Protein AF-A0A845ZAC5-F1 (afdb_monomer)

Solvent-accessible surface area (backbone atoms only — not comparable to full-atom values): 4431 Å² total; per-residue (Å²): 110,68,67,59,52,49,47,70,78,39,49,61,45,81,41,79,37,42,62,83,42,78,70,36,32,14,51,58,95,84,41,81,36,35,54,56,47,54,49,53,53,53,53,25,60,75,72,74,33,42,75,45,76,41,82,48,86,50,65,65,57,54,59,64,67,57,72,72,82,84,82,87,131

Sequence (73 aa):
PEEAAFLEEHPVIRASSVNDFPPFDFRRSGEPVGFSIDYLNLLARKIGVRVSFAPVASSIMLISRTHIPHFNL

Mean predicted aligned error: 8.62 Å

Secondary structure (DSSP, 8-state):
-HHHHHHHH-SEEEEEE-SEETTTEEEETTEEESHHHHHHHHHHHHHT-EEEEEEP--HHHHHHHS-------

Structure (mmCIF, N/CA/C/O backbone):
data_AF-A0A845ZAC5-F1
#
_entry.id   AF-A0A845ZAC5-F1
#
loop_
_atom_site.group_PDB
_atom_site.id
_atom_site.type_symbol
_atom_site.label_atom_id
_atom_site.label_alt_id
_atom_site.label_comp_id
_atom_site.label_asym_id
_atom_site.label_entity_id
_atom_site.label_seq_id
_atom_site.pdbx_PDB_ins_code
_atom_site.Cartn_x
_atom_site.Cartn_y
_atom_site.Cartn_z
_atom_site.occupancy
_atom_site.B_iso_or_equiv
_atom_site.auth_seq_id
_atom_site.auth_comp_id
_atom_site.auth_asym_id
_atom_site.auth_atom_id
_atom_site.pdbx_PDB_model_num
ATOM 1 N N . PRO A 1 1 ? -8.905 3.350 21.214 1.00 83.25 1 PRO A N 1
ATOM 2 C CA . PRO A 1 1 ? -10.155 3.955 20.673 1.00 83.25 1 PRO A CA 1
ATOM 3 C C . PRO A 1 1 ? -9.875 5.000 19.596 1.00 83.25 1 PRO A C 1
ATOM 5 O O . PRO A 1 1 ? -10.533 4.986 18.565 1.00 83.25 1 PRO A O 1
ATOM 8 N N . GLU A 1 2 ? -8.877 5.856 19.830 1.00 95.81 2 GLU A N 1
ATOM 9 C CA . GLU A 1 2 ? -8.387 6.848 18.868 1.00 95.81 2 GLU A CA 1
ATOM 10 C C . GLU A 1 2 ? -7.936 6.207 17.547 1.00 95.81 2 GLU A C 1
ATOM 12 O O . GLU A 1 2 ? -8.320 6.670 16.478 1.00 95.81 2 GLU A O 1
ATOM 17 N N . GLU A 1 3 ? -7.224 5.078 17.599 1.00 95.44 3 GLU A N 1
ATOM 18 C CA . GLU A 1 3 ? -6.748 4.405 16.386 1.00 95.44 3 GLU A CA 1
ATOM 19 C C . GLU A 1 3 ? -7.892 3.796 15.567 1.00 95.44 3 GLU A C 1
ATOM 21 O O . GLU A 1 3 ? -7.833 3.781 14.343 1.00 95.44 3 GLU A O 1
ATOM 26 N N . ALA A 1 4 ? -8.949 3.308 16.224 1.00 94.94 4 ALA A N 1
ATOM 27 C CA . ALA A 1 4 ? -10.123 2.780 15.530 1.00 94.94 4 ALA A CA 1
ATOM 28 C C . ALA A 1 4 ? -10.881 3.897 14.798 1.00 94.94 4 ALA A C 1
ATOM 30 O O . ALA A 1 4 ? -11.205 3.738 13.625 1.00 94.94 4 ALA A O 1
ATOM 31 N N . ALA A 1 5 ? -11.074 5.047 15.456 1.00 96.94 5 ALA A N 1
ATOM 32 C CA . ALA A 1 5 ? -11.666 6.229 14.832 1.00 96.94 5 ALA A CA 1
ATOM 33 C C . ALA A 1 5 ? -10.817 6.725 13.648 1.00 96.94 5 ALA A C 1
ATOM 35 O O . ALA A 1 5 ? -11.351 7.003 12.579 1.00 96.94 5 ALA A O 1
ATOM 36 N N . PHE A 1 6 ? -9.488 6.729 13.791 1.00 96.69 6 PHE A N 1
ATOM 37 C CA . PHE A 1 6 ? -8.580 7.060 12.692 1.00 96.69 6 PHE A CA 1
ATOM 38 C C . PHE A 1 6 ? -8.786 6.142 11.477 1.00 96.69 6 PHE A C 1
ATOM 40 O O . PHE A 1 6 ? -8.831 6.612 10.343 1.00 96.69 6 PHE A O 1
ATOM 47 N N . LEU A 1 7 ? -8.933 4.830 11.684 1.00 96.50 7 LEU A N 1
ATOM 48 C CA . LEU A 1 7 ? -9.165 3.893 10.580 1.00 96.50 7 LEU A CA 1
ATOM 49 C C . LEU A 1 7 ? -10.536 4.095 9.912 1.00 96.50 7 LEU A C 1
ATOM 51 O O . LEU A 1 7 ? -10.637 3.937 8.694 1.00 96.50 7 LEU A O 1
ATOM 55 N N . GLU A 1 8 ? -11.566 4.470 10.674 1.00 95.88 8 GLU A N 1
ATOM 56 C CA . GLU A 1 8 ? -12.892 4.806 10.137 1.00 95.88 8 GLU A CA 1
ATOM 57 C C . GLU A 1 8 ? -12.865 6.093 9.295 1.00 95.88 8 GLU A C 1
ATOM 59 O O . GLU A 1 8 ? -13.456 6.139 8.213 1.00 95.88 8 GLU A O 1
ATOM 64 N N . GLU A 1 9 ? -12.129 7.113 9.743 1.00 97.44 9 GLU A N 1
ATOM 65 C CA . GLU A 1 9 ? -11.952 8.381 9.022 1.00 97.44 9 GLU A CA 1
ATOM 66 C C . GLU A 1 9 ? -11.019 8.249 7.803 1.00 97.44 9 GLU A C 1
ATOM 68 O O . GLU A 1 9 ? -11.130 9.010 6.834 1.00 97.44 9 GLU A O 1
ATOM 73 N N . HIS A 1 10 ? -10.128 7.252 7.805 1.00 96.88 10 HIS A N 1
ATOM 74 C CA . HIS A 1 10 ? -9.132 7.020 6.759 1.00 96.88 10 HIS A CA 1
ATOM 75 C C . HIS A 1 10 ? -9.245 5.621 6.131 1.00 96.88 10 HIS A C 1
ATOM 77 O O . HIS A 1 10 ? -8.317 4.809 6.219 1.00 96.88 10 HIS A O 1
ATOM 83 N N . PRO A 1 11 ? -10.319 5.345 5.364 1.00 96.81 11 PRO A N 1
ATOM 84 C CA . PRO A 1 11 ? -10.511 4.050 4.705 1.00 96.81 11 PRO A CA 1
ATOM 85 C C . PRO A 1 11 ? -9.466 3.764 3.610 1.00 96.81 11 PRO A C 1
ATOM 87 O O . PRO A 1 11 ? -9.383 2.643 3.098 1.00 96.81 11 PRO A O 1
ATOM 90 N N . VAL A 1 12 ? -8.685 4.778 3.217 1.00 97.94 12 VAL A N 1
ATOM 91 C CA . VAL A 1 12 ? -7.552 4.662 2.297 1.00 97.94 12 VAL A CA 1
ATOM 92 C C . VAL A 1 12 ? -6.326 5.321 2.918 1.00 97.94 12 VAL A C 1
ATOM 94 O O . VAL A 1 12 ? -6.269 6.543 3.046 1.00 97.94 12 VAL A O 1
ATOM 97 N N . ILE A 1 13 ? -5.316 4.516 3.233 1.00 96.56 13 ILE A N 1
ATOM 98 C CA . ILE A 1 13 ? -4.021 4.986 3.719 1.00 96.56 13 ILE A CA 1
ATOM 99 C C . ILE A 1 13 ? -3.080 5.147 2.527 1.00 96.56 13 ILE A C 1
ATOM 101 O O . ILE A 1 13 ? -2.911 4.238 1.711 1.00 96.56 13 ILE A O 1
ATOM 105 N N . ARG A 1 14 ? -2.451 6.316 2.412 1.00 95.12 14 ARG A N 1
ATOM 106 C CA . ARG A 1 14 ? -1.468 6.584 1.362 1.00 95.12 14 ARG A CA 1
ATOM 107 C C . ARG A 1 14 ? -0.081 6.160 1.836 1.00 95.12 14 ARG A C 1
ATOM 109 O O . ARG A 1 14 ? 0.424 6.702 2.812 1.00 95.12 14 ARG A O 1
ATOM 116 N N . ALA A 1 15 ? 0.535 5.227 1.120 1.00 93.75 15 ALA A N 1
ATOM 117 C CA . ALA A 1 15 ? 1.892 4.762 1.379 1.00 93.75 15 ALA A CA 1
ATOM 118 C C . ALA A 1 15 ? 2.833 5.182 0.247 1.00 93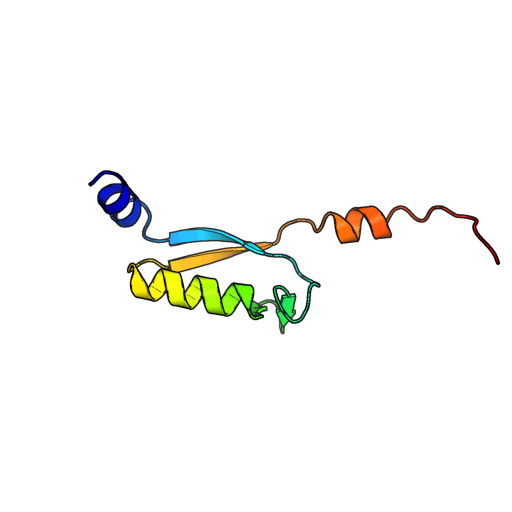.75 15 ALA A C 1
ATOM 120 O O . ALA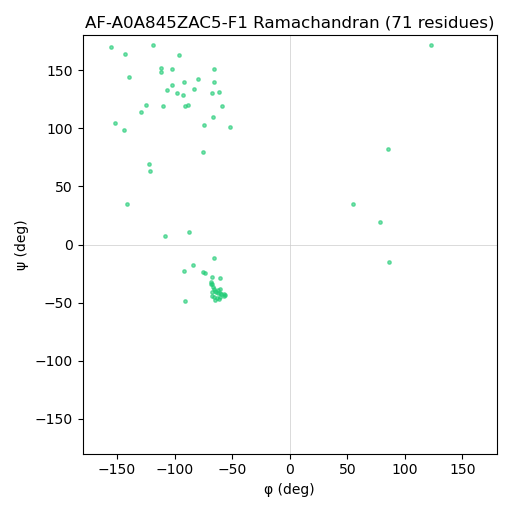 A 1 15 ? 2.437 5.270 -0.914 1.00 93.75 15 ALA A O 1
ATOM 121 N N . SER A 1 16 ? 4.089 5.430 0.589 1.00 91.50 16 SER A N 1
ATOM 122 C CA . SER A 1 16 ? 5.161 5.666 -0.376 1.00 91.50 16 SER A CA 1
ATOM 123 C C . SER A 1 16 ? 5.665 4.343 -0.955 1.00 91.50 16 SER A C 1
ATOM 125 O O . SER A 1 16 ? 5.767 3.367 -0.218 1.00 91.50 16 SER A O 1
ATOM 127 N N . SER A 1 17 ? 5.995 4.318 -2.247 1.00 90.31 17 SER A N 1
ATOM 128 C CA . SER A 1 17 ? 6.599 3.165 -2.932 1.00 90.31 17 SER A CA 1
ATOM 129 C C . SER A 1 17 ? 7.687 3.619 -3.911 1.00 90.31 17 SER A C 1
ATOM 131 O O . SER A 1 17 ? 7.566 4.687 -4.523 1.00 90.31 17 SER A O 1
ATOM 133 N N . VAL A 1 18 ? 8.757 2.836 -4.045 1.00 87.75 18 VAL A N 1
ATOM 134 C CA . VAL A 1 18 ? 9.854 3.069 -5.000 1.00 87.75 18 VAL A CA 1
ATOM 135 C C . VAL A 1 18 ? 9.664 2.261 -6.289 1.00 87.75 18 VAL A C 1
ATOM 137 O O . VAL A 1 18 ? 8.868 1.329 -6.363 1.00 87.75 18 VAL A O 1
ATOM 140 N N . ASN A 1 19 ? 10.374 2.632 -7.356 1.00 88.50 19 ASN A N 1
ATOM 141 C CA . ASN A 1 19 ? 10.162 2.013 -8.671 1.00 88.50 19 ASN A CA 1
ATOM 142 C C . ASN A 1 19 ? 11.071 0.803 -8.937 1.00 88.50 19 ASN A C 1
ATOM 144 O O . ASN A 1 19 ? 10.739 -0.030 -9.782 1.00 88.50 19 ASN A O 1
ATOM 148 N N . ASP A 1 20 ? 12.205 0.718 -8.248 1.00 89.81 20 ASP A N 1
ATOM 149 C CA . ASP A 1 20 ? 13.387 -0.014 -8.698 1.00 89.81 20 ASP A CA 1
ATOM 150 C C . ASP A 1 20 ? 14.122 -0.755 -7.569 1.00 89.81 20 ASP A C 1
ATOM 152 O O . ASP A 1 20 ? 15.342 -0.903 -7.610 1.00 89.81 20 ASP A O 1
ATOM 156 N N . PHE A 1 21 ? 13.389 -1.275 -6.579 1.00 91.50 21 PHE A N 1
ATOM 157 C CA . PHE A 1 21 ? 13.967 -2.052 -5.480 1.00 91.50 21 PHE A CA 1
ATOM 158 C C . PHE A 1 21 ? 13.385 -3.477 -5.376 1.00 91.50 21 PHE A C 1
ATOM 160 O O . PHE A 1 21 ? 12.743 -3.845 -4.383 1.00 91.50 21 PHE A O 1
ATOM 167 N N . PRO A 1 22 ? 13.590 -4.326 -6.404 1.00 92.38 22 PRO A N 1
ATOM 168 C CA . PRO A 1 22 ? 13.201 -5.726 -6.323 1.00 92.38 22 PRO A CA 1
ATOM 169 C C . PRO A 1 22 ? 14.035 -6.483 -5.270 1.00 92.38 22 PRO A C 1
ATOM 171 O O . PRO A 1 22 ? 15.200 -6.155 -5.050 1.00 92.38 22 PRO A O 1
ATOM 174 N N . PRO A 1 23 ? 13.475 -7.536 -4.645 1.00 94.94 23 PRO A N 1
ATOM 175 C CA . PRO A 1 23 ? 12.106 -8.041 -4.802 1.00 94.94 23 PRO A CA 1
ATOM 176 C C . PRO A 1 23 ? 11.082 -7.369 -3.860 1.00 94.94 23 PRO A C 1
ATOM 178 O O . PRO A 1 23 ? 9.968 -7.873 -3.718 1.00 94.94 23 PRO A O 1
ATOM 181 N N . PHE A 1 24 ? 11.446 -6.279 -3.178 1.00 95.12 24 PHE A N 1
ATOM 182 C CA . PHE A 1 24 ? 10.678 -5.736 -2.053 1.00 95.12 24 PHE A CA 1
ATOM 183 C C . PHE A 1 24 ? 9.639 -4.690 -2.461 1.00 95.12 24 PHE A C 1
ATOM 185 O O . PHE A 1 24 ? 8.487 -4.795 -2.046 1.00 95.12 24 PHE A O 1
ATOM 192 N N . ASP A 1 25 ? 10.031 -3.706 -3.264 1.00 93.31 25 ASP A N 1
ATOM 193 C CA . ASP A 1 25 ? 9.187 -2.584 -3.679 1.00 93.31 25 ASP A CA 1
ATOM 194 C C . ASP A 1 25 ? 9.667 -2.093 -5.050 1.00 93.3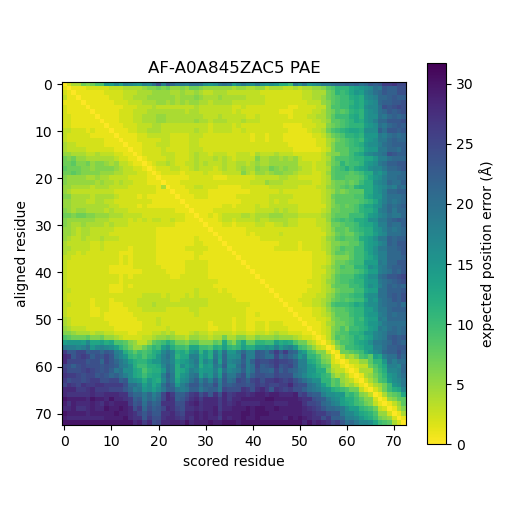1 25 ASP A C 1
ATOM 196 O O . ASP A 1 25 ? 10.751 -1.531 -5.195 1.00 93.31 25 ASP A O 1
ATOM 200 N N . PHE A 1 26 ? 8.926 -2.425 -6.096 1.00 93.38 26 PHE A N 1
ATOM 201 C CA . PHE A 1 26 ? 9.273 -2.077 -7.469 1.00 93.38 26 PHE A CA 1
ATOM 202 C C . PHE A 1 26 ? 8.017 -2.025 -8.327 1.00 93.38 26 PHE A C 1
ATOM 204 O O . PHE A 1 26 ? 6.946 -2.458 -7.906 1.00 93.38 26 PHE A O 1
ATOM 211 N N . ARG A 1 27 ? 8.128 -1.527 -9.560 1.00 93.88 27 ARG A N 1
ATOM 212 C CA . ARG A 1 27 ? 6.993 -1.518 -10.490 1.00 93.88 27 ARG A CA 1
ATOM 213 C C . ARG A 1 27 ? 7.082 -2.615 -11.540 1.00 93.88 27 ARG A C 1
ATOM 215 O O . ARG A 1 27 ? 8.125 -2.823 -12.158 1.00 93.88 27 ARG A O 1
ATOM 222 N N . ARG A 1 28 ? 5.953 -3.272 -11.802 1.00 94.50 28 ARG A N 1
ATOM 223 C CA . ARG A 1 28 ? 5.755 -4.182 -12.935 1.00 94.50 28 ARG A CA 1
ATOM 224 C C . ARG A 1 28 ? 4.543 -3.711 -13.722 1.00 94.50 28 ARG A C 1
ATOM 226 O O . ARG A 1 28 ? 3.450 -3.622 -13.180 1.00 94.50 28 ARG A O 1
ATOM 233 N N . SER A 1 29 ? 4.752 -3.383 -14.996 1.00 93.94 29 SER A N 1
ATOM 234 C CA . SER A 1 29 ? 3.702 -2.831 -15.868 1.00 93.94 29 SER A CA 1
ATOM 235 C C . SER A 1 29 ? 3.033 -1.572 -15.297 1.00 93.94 29 SER A C 1
ATOM 237 O O . SER A 1 29 ? 1.840 -1.368 -15.472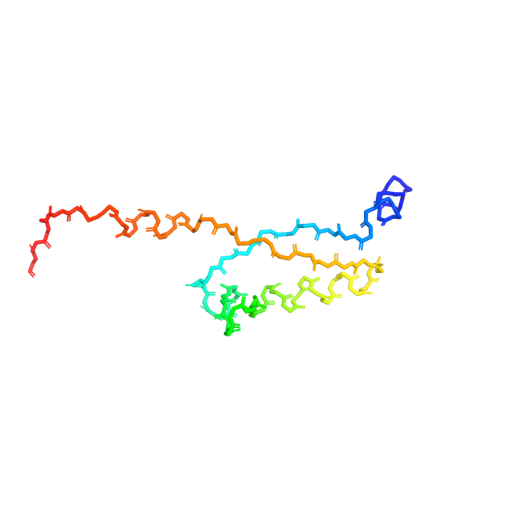 1.00 93.94 29 SER A O 1
ATOM 239 N N . GLY A 1 30 ? 3.802 -0.736 -14.591 1.00 89.56 30 GLY A N 1
ATOM 240 C CA . GLY A 1 30 ? 3.301 0.482 -13.946 1.00 89.56 30 GLY A CA 1
ATOM 241 C C . GLY A 1 30 ? 2.724 0.274 -12.544 1.00 89.56 30 GLY A C 1
ATOM 242 O O . GLY A 1 30 ? 2.652 1.244 -11.794 1.00 89.56 30 GLY A O 1
ATOM 243 N N . GLU A 1 31 ? 2.426 -0.960 -12.139 1.00 93.31 31 GLU A N 1
ATOM 244 C CA . GLU A 1 31 ? 1.846 -1.267 -10.829 1.00 93.31 31 GLU A CA 1
ATOM 245 C C . GLU A 1 31 ? 2.919 -1.566 -9.775 1.00 93.31 31 GLU A C 1
ATOM 247 O O . GLU A 1 31 ? 3.899 -2.248 -10.092 1.00 93.31 31 GLU A O 1
ATOM 252 N N . PRO A 1 32 ? 2.759 -1.083 -8.530 1.00 95.31 32 PRO A N 1
ATOM 253 C CA . PRO A 1 32 ? 3.648 -1.422 -7.428 1.00 95.31 32 PRO A CA 1
ATOM 254 C C . PRO A 1 32 ? 3.481 -2.902 -7.068 1.00 95.31 32 PRO A C 1
ATOM 256 O O . PRO A 1 32 ? 2.370 -3.399 -6.888 1.00 95.31 32 PRO A O 1
ATOM 259 N N . VAL A 1 33 ? 4.598 -3.609 -6.965 1.00 96.75 33 VAL A N 1
ATOM 260 C CA . VAL A 1 33 ? 4.678 -5.031 -6.635 1.00 96.75 33 VAL A CA 1
ATOM 261 C C . VAL A 1 33 ? 5.898 -5.296 -5.753 1.00 96.75 33 VAL A C 1
ATOM 263 O O . VAL A 1 33 ? 6.821 -4.486 -5.669 1.00 96.75 33 VAL A O 1
ATOM 266 N N . GLY A 1 34 ? 5.918 -6.464 -5.118 1.00 96.81 34 GLY A N 1
ATOM 267 C CA . GLY A 1 34 ? 7.026 -6.912 -4.284 1.00 96.81 34 GLY A CA 1
ATOM 268 C C . GLY A 1 34 ? 6.587 -7.228 -2.863 1.00 96.81 34 GLY A C 1
ATOM 269 O O . GLY A 1 34 ? 5.451 -6.974 -2.465 1.00 96.81 34 GLY A O 1
ATOM 270 N N . PHE A 1 35 ? 7.506 -7.799 -2.092 1.00 97.75 35 PHE A N 1
ATOM 271 C CA . PHE A 1 35 ? 7.212 -8.312 -0.757 1.00 97.75 35 PHE A CA 1
ATOM 272 C C . PHE A 1 35 ? 6.607 -7.256 0.184 1.00 97.75 35 PHE A C 1
ATOM 274 O O . PHE A 1 35 ? 5.629 -7.534 0.877 1.00 97.75 35 PHE A O 1
ATOM 281 N N . SER A 1 36 ? 7.149 -6.035 0.193 1.00 96.56 36 SER A N 1
ATOM 282 C CA . SER A 1 36 ? 6.651 -4.951 1.047 1.00 96.56 36 SER A CA 1
ATOM 283 C C . SER A 1 36 ? 5.246 -4.509 0.632 1.00 96.56 36 SER A C 1
ATOM 285 O O . SER A 1 36 ? 4.409 -4.229 1.491 1.00 96.56 36 SER A O 1
ATOM 287 N N . ILE A 1 37 ? 4.962 -4.505 -0.675 1.00 97.56 37 ILE A N 1
ATOM 288 C CA . ILE A 1 37 ? 3.636 -4.197 -1.223 1.00 97.56 37 ILE A CA 1
ATOM 289 C C . ILE A 1 37 ? 2.619 -5.259 -0.795 1.00 97.56 37 ILE A C 1
ATOM 291 O O . ILE A 1 37 ? 1.546 -4.928 -0.282 1.00 97.56 37 ILE A O 1
ATOM 295 N N . ASP A 1 38 ? 2.970 -6.537 -0.939 1.00 98.00 38 ASP A N 1
ATOM 296 C CA . ASP A 1 38 ? 2.110 -7.660 -0.556 1.00 98.00 38 ASP A CA 1
ATOM 297 C C . ASP A 1 38 ? 1.819 -7.666 0.949 1.00 98.00 38 ASP A C 1
ATOM 299 O O . ASP A 1 38 ? 0.674 -7.877 1.369 1.00 98.00 38 ASP A O 1
ATOM 303 N N . TYR A 1 39 ? 2.834 -7.379 1.764 1.00 98.00 39 TYR A N 1
ATOM 304 C CA . TYR A 1 39 ? 2.707 -7.323 3.215 1.00 98.00 39 TYR A CA 1
ATOM 305 C C . TYR A 1 39 ? 1.792 -6.180 3.675 1.00 98.00 39 TYR A C 1
ATOM 307 O O . TYR A 1 39 ? 0.896 -6.398 4.495 1.00 98.00 39 TYR A O 1
ATOM 315 N N . LEU A 1 40 ? 1.948 -4.979 3.109 1.00 97.50 40 LEU A N 1
ATOM 316 C CA . LEU A 1 40 ? 1.079 -3.839 3.416 1.00 97.50 40 LEU A CA 1
ATOM 317 C C . LEU A 1 40 ? -0.369 -4.098 2.992 1.00 97.50 40 LEU A C 1
ATOM 319 O O . LEU A 1 40 ? -1.294 -3.818 3.755 1.00 97.50 40 LEU A O 1
ATOM 323 N N . ASN A 1 41 ? -0.576 -4.710 1.825 1.00 98.12 41 ASN A N 1
ATOM 324 C CA . ASN A 1 41 ? -1.907 -5.120 1.385 1.00 98.12 41 ASN A CA 1
ATOM 325 C C . ASN A 1 41 ? -2.530 -6.168 2.323 1.00 98.12 41 ASN A C 1
ATOM 327 O O . ASN A 1 41 ? -3.730 -6.112 2.598 1.00 98.12 41 ASN A O 1
ATOM 331 N N . LEU A 1 42 ? -1.745 -7.125 2.829 1.00 98.31 42 LEU A N 1
ATOM 332 C CA . LEU A 1 42 ? -2.217 -8.105 3.810 1.00 98.31 42 LEU A CA 1
ATOM 333 C C . LEU A 1 42 ? -2.636 -7.437 5.123 1.00 98.31 42 LEU A C 1
ATOM 335 O O . LEU A 1 42 ? -3.706 -7.756 5.648 1.00 98.31 42 LEU A O 1
ATOM 339 N N . LEU A 1 43 ? -1.815 -6.524 5.644 1.00 97.94 43 LEU A N 1
ATOM 340 C CA . LEU A 1 43 ? -2.116 -5.788 6.869 1.00 97.94 43 LEU A CA 1
ATOM 341 C C . LEU A 1 43 ? -3.388 -4.949 6.710 1.00 97.94 43 LEU A C 1
ATOM 343 O O . LEU A 1 43 ? -4.279 -5.034 7.550 1.00 97.94 43 LEU A O 1
ATOM 347 N N . ALA A 1 44 ? -3.510 -4.217 5.603 1.00 97.88 44 ALA A N 1
ATOM 348 C CA . ALA A 1 44 ? -4.671 -3.380 5.323 1.00 97.88 44 ALA A CA 1
ATOM 349 C C . ALA A 1 44 ? -5.973 -4.194 5.272 1.00 97.88 44 ALA A C 1
ATOM 351 O O . ALA A 1 44 ? -6.958 -3.818 5.906 1.00 97.88 44 ALA A O 1
ATOM 352 N N . ARG A 1 45 ? -5.948 -5.378 4.637 1.00 98.19 45 ARG A N 1
ATOM 353 C CA . ARG A 1 45 ? -7.087 -6.313 4.661 1.00 98.19 45 ARG A CA 1
ATOM 354 C C . ARG A 1 45 ? -7.445 -6.777 6.071 1.00 98.19 45 ARG A C 1
ATOM 356 O O . ARG A 1 45 ? -8.626 -6.926 6.365 1.00 98.19 45 ARG A O 1
ATOM 363 N N . LYS A 1 46 ? -6.455 -7.017 6.938 1.00 97.75 46 LYS A N 1
ATOM 364 C CA . LYS A 1 46 ? -6.694 -7.448 8.326 1.00 97.75 46 LYS A CA 1
ATOM 365 C C . LYS A 1 46 ? -7.353 -6.364 9.182 1.00 97.75 46 LYS A C 1
ATOM 367 O O . LYS A 1 46 ? -8.059 -6.720 10.117 1.00 97.75 46 LYS A O 1
ATOM 372 N N . ILE A 1 47 ? -7.127 -5.089 8.864 1.00 96.56 47 ILE A N 1
ATOM 373 C CA . ILE A 1 47 ? -7.652 -3.946 9.630 1.00 96.56 47 ILE A CA 1
ATOM 374 C C . ILE A 1 47 ? -8.779 -3.187 8.910 1.00 96.56 47 ILE A C 1
ATOM 376 O O . ILE A 1 47 ? -9.215 -2.150 9.392 1.00 96.56 47 ILE A O 1
ATOM 380 N N . GLY A 1 48 ? -9.266 -3.691 7.771 1.00 97.12 48 GLY A N 1
ATOM 381 C CA . GLY A 1 48 ? -10.442 -3.145 7.083 1.00 97.12 48 GLY A CA 1
ATOM 382 C C . GLY A 1 48 ? -10.207 -1.875 6.256 1.00 97.12 48 GLY A C 1
ATOM 383 O O . GLY A 1 48 ? -11.172 -1.191 5.929 1.00 97.12 48 GLY A O 1
ATOM 384 N N . VAL A 1 49 ? -8.964 -1.568 5.875 1.00 98.06 49 VAL A N 1
ATOM 385 C CA . VAL A 1 49 ? -8.625 -0.386 5.055 1.00 98.06 49 VAL A CA 1
ATOM 386 C C . VAL A 1 49 ? -7.988 -0.779 3.721 1.00 98.06 49 VAL A C 1
ATOM 388 O O . VAL A 1 49 ? -7.657 -1.942 3.474 1.00 98.06 49 VAL A O 1
ATOM 391 N N . ARG A 1 50 ? -7.805 0.200 2.833 1.00 97.88 50 ARG A N 1
ATOM 392 C CA . ARG A 1 50 ? -7.070 0.052 1.567 1.00 97.88 50 ARG A CA 1
ATOM 393 C C . ARG A 1 50 ? -5.769 0.845 1.604 1.00 97.88 50 ARG A C 1
ATOM 395 O O . ARG A 1 50 ? -5.692 1.875 2.266 1.00 97.88 50 ARG A O 1
ATOM 402 N N . VAL A 1 51 ? -4.767 0.399 0.849 1.00 97.44 51 VAL A N 1
ATOM 403 C CA . VAL A 1 51 ? -3.522 1.153 0.647 1.00 97.44 51 VAL A CA 1
ATOM 404 C C . VAL A 1 51 ? -3.506 1.728 -0.761 1.00 97.44 51 VAL A C 1
ATOM 406 O O . VAL A 1 51 ? -3.793 1.024 -1.727 1.00 97.44 51 VAL A O 1
ATOM 409 N N . SER A 1 52 ? -3.158 3.005 -0.877 1.00 96.62 52 SER A N 1
ATOM 410 C CA . SER A 1 52 ? -2.834 3.647 -2.149 1.00 96.62 52 SER A CA 1
ATOM 411 C C . SER A 1 52 ? -1.345 3.956 -2.180 1.00 96.62 52 SER A C 1
ATOM 413 O O . SER A 1 52 ? -0.856 4.743 -1.370 1.00 96.62 52 SER A O 1
ATOM 415 N N . PHE A 1 53 ? -0.627 3.381 -3.138 1.00 95.31 53 PHE A N 1
ATOM 416 C CA . PHE A 1 53 ? 0.814 3.567 -3.264 1.00 95.31 53 PHE A CA 1
ATOM 417 C C . PHE A 1 53 ? 1.139 4.754 -4.166 1.00 95.31 53 PHE A C 1
ATOM 419 O O . PHE A 1 53 ? 0.803 4.769 -5.351 1.00 95.31 53 PHE A O 1
ATOM 426 N N . ALA A 1 54 ? 1.823 5.746 -3.610 1.00 90.94 54 ALA A N 1
ATOM 427 C CA . ALA A 1 54 ? 2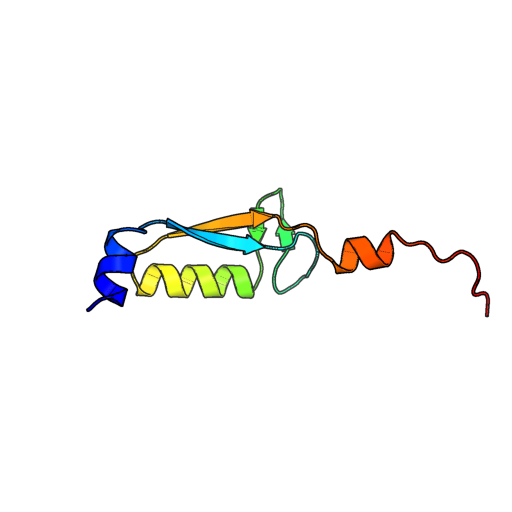.350 6.873 -4.355 1.00 90.94 54 ALA A CA 1
ATOM 428 C C . ALA A 1 54 ? 3.835 6.642 -4.666 1.00 90.94 54 ALA A C 1
ATOM 430 O O . ALA A 1 54 ? 4.596 6.328 -3.749 1.00 90.94 54 ALA A O 1
ATOM 431 N N . PRO A 1 55 ? 4.268 6.813 -5.928 1.00 84.62 55 PRO A N 1
ATOM 432 C CA . PRO A 1 55 ? 5.684 6.775 -6.249 1.00 84.62 55 PRO A CA 1
ATOM 433 C C . PRO A 1 55 ? 6.411 7.895 -5.505 1.00 84.62 55 PRO A C 1
ATOM 435 O O . PRO A 1 55 ? 5.985 9.052 -5.544 1.00 84.62 55 PRO A O 1
ATOM 438 N N . VAL A 1 56 ? 7.511 7.553 -4.844 1.00 79.62 56 VAL A N 1
ATOM 439 C CA . VAL A 1 56 ? 8.455 8.532 -4.304 1.00 79.62 56 VAL A CA 1
ATOM 440 C C . VAL A 1 56 ? 9.681 8.624 -5.194 1.00 79.62 56 VAL A C 1
ATOM 442 O O . VAL A 1 56 ? 10.062 7.666 -5.866 1.00 79.62 56 VAL A O 1
ATOM 445 N N . ALA A 1 57 ? 10.312 9.796 -5.209 1.00 65.19 57 ALA A N 1
ATOM 446 C CA . ALA A 1 57 ? 11.617 9.937 -5.831 1.00 65.19 57 ALA A CA 1
ATOM 447 C C . ALA A 1 57 ? 12.631 9.119 -5.016 1.00 65.19 57 ALA A C 1
ATOM 449 O O . ALA A 1 57 ? 12.948 9.479 -3.883 1.00 65.19 57 ALA A O 1
ATOM 450 N N . SER A 1 58 ? 13.124 8.010 -5.573 1.00 60.12 58 SER A N 1
ATOM 451 C CA . SER A 1 58 ? 14.161 7.198 -4.934 1.00 60.12 58 SER A CA 1
ATOM 452 C C . SER A 1 58 ? 15.411 8.052 -4.682 1.00 60.12 58 SER A C 1
ATOM 454 O O . SER A 1 58 ? 16.052 8.522 -5.625 1.00 60.12 58 SER A O 1
ATOM 456 N N . SER A 1 59 ? 15.813 8.210 -3.418 1.00 56.75 59 SER A N 1
ATOM 457 C CA . SER A 1 59 ? 17.082 8.857 -3.048 1.00 56.75 59 SER A CA 1
ATOM 458 C C . SER A 1 59 ? 18.292 8.109 -3.629 1.00 56.75 59 SER A C 1
ATOM 460 O O . SER A 1 59 ? 19.289 8.730 -3.972 1.00 56.75 59 SER A O 1
ATOM 462 N N . ILE A 1 60 ? 18.178 6.790 -3.834 1.00 56.38 60 ILE A N 1
ATOM 463 C CA . ILE A 1 60 ? 19.182 5.968 -4.534 1.00 56.38 60 ILE A CA 1
ATOM 464 C C . ILE A 1 60 ? 19.312 6.381 -6.009 1.00 56.38 60 ILE A C 1
ATOM 466 O O . ILE A 1 60 ? 20.429 6.504 -6.509 1.00 56.38 60 ILE A O 1
ATOM 470 N N . MET A 1 61 ? 18.202 6.693 -6.690 1.00 54.97 61 MET A N 1
ATOM 471 C CA . MET A 1 61 ? 18.259 7.222 -8.055 1.00 54.97 61 MET A CA 1
ATOM 472 C C . MET A 1 61 ? 18.910 8.612 -8.081 1.00 54.97 61 MET A C 1
ATOM 474 O O . MET A 1 61 ? 19.709 8.888 -8.974 1.00 54.97 61 MET A O 1
ATOM 478 N N . LEU A 1 62 ? 18.637 9.459 -7.080 1.00 54.81 62 LEU A N 1
ATOM 479 C CA . LEU A 1 62 ? 19.309 10.755 -6.910 1.00 54.81 62 LEU A CA 1
ATOM 480 C C . LEU A 1 62 ? 20.826 10.602 -6.720 1.00 54.81 62 LEU A C 1
ATOM 482 O O . LEU A 1 62 ? 21.581 11.292 -7.400 1.00 54.81 62 LEU A O 1
ATOM 486 N N . ILE A 1 63 ? 21.271 9.664 -5.879 1.00 59.34 63 ILE A N 1
ATOM 487 C CA . ILE A 1 63 ? 22.701 9.406 -5.638 1.00 59.34 63 ILE A CA 1
ATOM 488 C C . ILE A 1 63 ? 23.374 8.791 -6.883 1.00 59.34 63 ILE A C 1
ATOM 490 O O . ILE A 1 63 ? 24.523 9.107 -7.176 1.00 59.34 63 ILE A O 1
ATOM 494 N N . SER A 1 64 ? 22.657 7.986 -7.678 1.00 55.22 64 SER A N 1
ATOM 495 C CA . SER A 1 64 ? 23.175 7.438 -8.946 1.00 55.22 64 SER A CA 1
ATOM 496 C C . SER A 1 64 ? 23.224 8.452 -10.104 1.00 55.22 64 SER A C 1
ATOM 498 O O . SER A 1 64 ? 24.005 8.283 -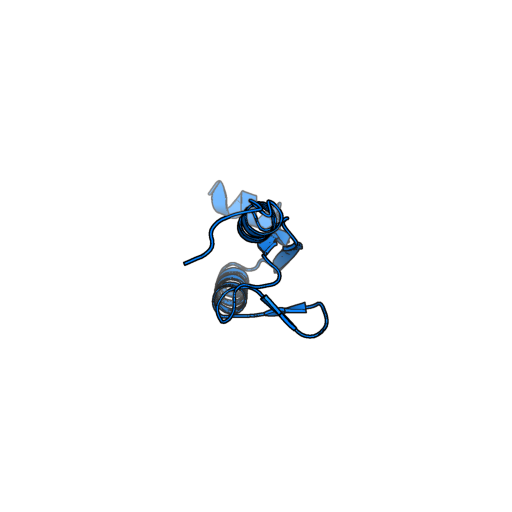11.039 1.00 55.22 64 SER A O 1
ATOM 500 N N . ARG A 1 65 ? 22.406 9.520 -10.058 1.00 50.16 65 ARG A N 1
ATOM 501 C CA . ARG A 1 65 ? 22.371 10.595 -11.071 1.00 50.16 65 ARG A CA 1
ATOM 502 C C . ARG A 1 65 ? 23.422 11.675 -10.858 1.00 50.16 65 ARG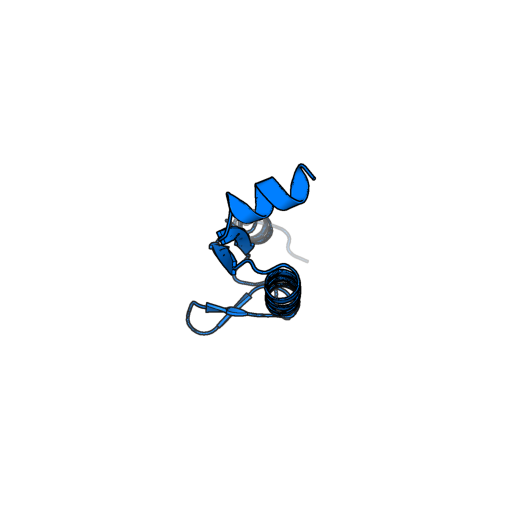 A C 1
ATOM 504 O O . ARG A 1 65 ? 23.732 12.397 -11.804 1.00 50.16 65 ARG A O 1
ATOM 511 N N . THR A 1 66 ? 24.003 11.775 -9.667 1.00 47.97 66 THR A N 1
ATOM 512 C CA . THR A 1 66 ? 25.293 12.441 -9.497 1.00 47.97 66 THR A CA 1
ATOM 513 C C . THR A 1 66 ? 26.378 11.513 -10.024 1.00 47.97 66 THR A C 1
ATOM 515 O O . THR A 1 66 ? 27.045 10.809 -9.275 1.00 47.97 66 THR A O 1
ATOM 518 N N . HIS A 1 67 ? 26.530 11.503 -11.349 1.00 47.47 67 HIS A N 1
ATOM 519 C CA . HIS A 1 67 ? 27.779 11.129 -11.989 1.00 47.47 67 HIS A CA 1
ATOM 520 C C . HIS A 1 67 ? 28.872 11.981 -11.333 1.00 47.47 67 HIS A C 1
ATOM 522 O O . HIS A 1 67 ? 28.964 13.173 -11.609 1.00 47.47 67 HIS A O 1
ATOM 528 N N . ILE A 1 68 ? 29.637 11.408 -10.404 1.00 53.56 68 ILE A N 1
ATOM 529 C CA . ILE A 1 68 ? 30.967 11.919 -10.091 1.00 53.56 68 ILE A CA 1
ATOM 530 C C . ILE A 1 68 ? 31.802 11.463 -11.289 1.00 53.56 68 ILE A C 1
ATOM 532 O O . ILE A 1 68 ? 32.078 10.264 -11.395 1.00 53.56 68 ILE A O 1
ATOM 536 N N . PRO A 1 69 ? 32.134 12.347 -12.248 1.00 41.69 69 PRO A N 1
ATOM 537 C CA . PRO A 1 69 ? 33.081 11.959 -13.267 1.00 41.69 69 PRO A CA 1
ATOM 538 C C . PRO A 1 69 ? 34.416 11.753 -12.544 1.00 41.69 69 PRO A C 1
ATOM 540 O O . PRO A 1 69 ? 34.774 12.529 -11.658 1.00 41.69 69 PRO A O 1
ATOM 543 N N . HIS A 1 70 ? 35.147 10.717 -12.945 1.00 46.53 70 HIS A N 1
ATOM 544 C CA . HIS A 1 70 ? 36.500 10.378 -12.491 1.00 46.53 70 HIS A CA 1
ATOM 545 C C . HIS A 1 70 ? 36.601 9.549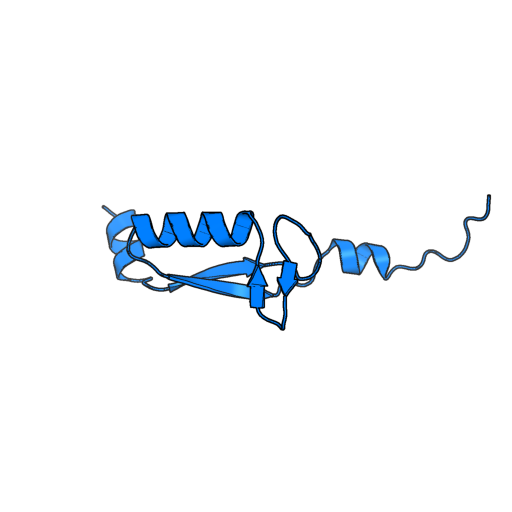 -11.199 1.00 46.53 70 HIS A C 1
ATOM 547 O O . HIS A 1 70 ? 36.985 10.039 -10.142 1.00 46.53 70 HIS A O 1
ATOM 553 N N . PHE A 1 71 ? 36.437 8.232 -11.337 1.00 44.78 71 PHE A N 1
ATOM 554 C CA . PHE A 1 71 ? 37.367 7.315 -10.679 1.00 44.78 71 PHE A CA 1
ATOM 555 C C . PHE A 1 71 ? 37.607 6.096 -11.577 1.00 44.78 71 PHE A C 1
ATOM 557 O O . PHE A 1 71 ? 36.775 5.198 -11.663 1.00 44.78 71 PHE A O 1
ATOM 564 N N . ASN A 1 72 ? 38.727 6.125 -12.302 1.00 35.06 72 ASN A N 1
ATOM 565 C CA . ASN A 1 72 ? 39.293 4.95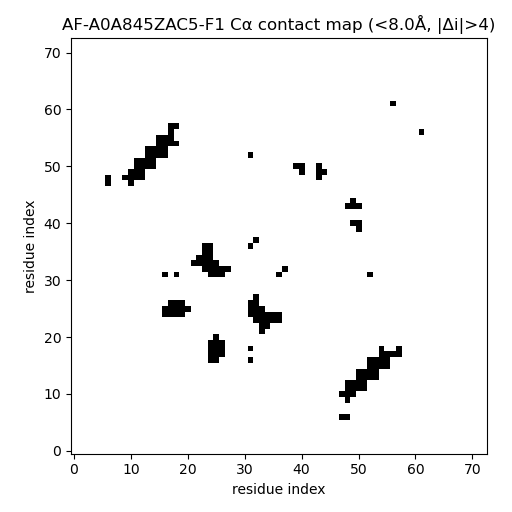7 -12.971 1.00 35.06 72 ASN A CA 1
ATOM 566 C C . ASN A 1 72 ? 40.118 4.174 -11.942 1.00 35.06 72 ASN A C 1
ATOM 568 O O . ASN A 1 72 ? 40.957 4.773 -11.266 1.00 35.06 72 ASN A O 1
ATOM 572 N N . LEU A 1 73 ? 39.932 2.856 -11.901 1.00 41.22 73 LEU A N 1
ATOM 573 C CA . LEU A 1 73 ? 40.972 1.892 -11.542 1.00 41.22 73 LEU A CA 1
ATOM 574 C C . LEU A 1 73 ? 41.092 0.887 -12.686 1.00 41.22 73 LEU A C 1
ATOM 576 O O . LEU A 1 73 ? 40.026 0.489 -13.209 1.00 41.22 73 LEU A O 1
#

Nearest PDB structures (foldseek):
  9e2b-assembly1_B  TM=7.945E-01  e=2.136E-04  Desulfonauticus sp. 38_4375
  8pnh-assembly1_A  TM=7.792E-01  e=5.244E-04  Janthinobacterium sp. HH01
  4p11-assembly1_A  TM=6.636E-01  e=8.505E-04  Pseudomonas aeruginosa PAO1
  2iee-assembly2_B  TM=7.889E-01  e=1.174E-02  Bacillus subtilis
  4f3p-assembly1_A  TM=8.020E-01  e=3.801E-02  Burkholderia pseudomallei 1710b

pLDDT: mean 84.54, std 19.03, range [35.06, 98.31]

Radius of gyration: 17.0 Å; Cα contacts (8 Å, |Δi|>4): 81; chains: 1; bounding box: 54×21×36 Å

Foldseek 3Di:
DVVLVVCVVPLEAEDEAEADDPQQWHDDPNDTHHDVVVVVQVVSVVSRHHYDYDYDDPVVVVVVVPPPPDDDD